Protein AF-A0A813KSL4-F1 (afdb_monomer_lite)

Secondary structure (DSSP, 8-state):
--HHHHHHHSHHHHHHHHHHHHHHHHHHHHHHHHT--TTHIIIIIIHHHHHHHHHHHPPPP-TTSPTTS------SSS-HHHHHHHHHHHHHHHHHHHHHHHHHHHHHH--GGGTTTS---

Foldseek 3Di:
DDPVVCCCPPPLVVQLVVQLVVQLVVLVVVCVVVVDDPVCSVVPRSVVSSVVSCVQSPDDQDPPDDPPDDRDDDRPDDDVVVVVVVVVVVVVVVVVVVVVVVVVVCQVPPDPVCVVVVPDD

Sequence (121 aa):
PGPVESVLTAPGFKRWSAVTSQLSGVGLGLWLLSGYPVASLPGYYFSLSAAVAFKVTRCCHDEKVPAGVAHCYRGVTDEPQIILEKAWESSRQFTTKTLKSWRIMARKNAPASLKGFFGAK

Radius of gyration: 22.18 Å; chains: 1; bounding box: 38×32×68 Å

Structure (mmCIF, N/CA/C/O backbone):
data_AF-A0A813KSL4-F1
#
_entry.id   AF-A0A813KSL4-F1
#
loop_
_atom_site.group_PDB
_atom_site.id
_atom_site.type_symbol
_atom_site.label_atom_id
_atom_site.label_alt_id
_atom_site.label_comp_id
_atom_site.label_asym_id
_atom_site.label_entity_id
_atom_site.label_seq_id
_atom_site.pdbx_PDB_ins_code
_atom_site.Cartn_x
_atom_site.Cartn_y
_atom_site.Cartn_z
_atom_site.occupancy
_atom_site.B_iso_or_equiv
_atom_site.auth_seq_id
_atom_site.auth_comp_id
_atom_site.auth_asym_id
_atom_site.auth_atom_id
_atom_site.pdbx_PDB_model_num
ATOM 1 N N . PRO A 1 1 ? -15.002 -9.705 26.869 1.00 65.12 1 PRO A N 1
ATOM 2 C CA . PRO 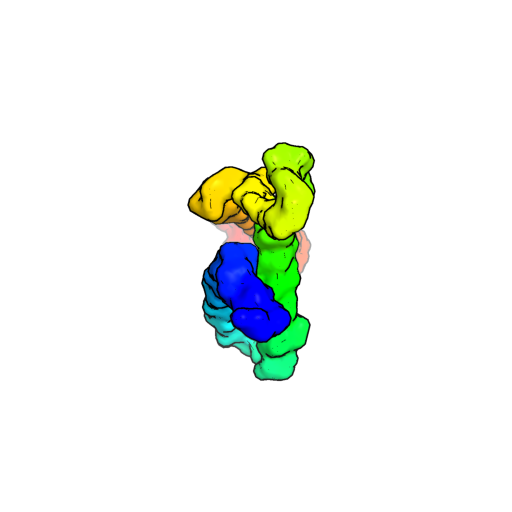A 1 1 ? -14.136 -9.737 25.666 1.00 65.12 1 PRO A CA 1
ATOM 3 C C . PRO A 1 1 ? -12.674 -9.807 26.105 1.00 65.12 1 PRO A C 1
ATOM 5 O O . PRO A 1 1 ? -12.289 -9.093 27.031 1.00 65.12 1 PRO A O 1
ATOM 8 N N . GLY A 1 2 ? -11.885 -10.691 25.497 1.00 88.69 2 GLY A N 1
ATOM 9 C CA . GLY A 1 2 ? -10.447 -10.752 25.766 1.00 88.69 2 GLY A CA 1
ATOM 10 C C . GLY A 1 2 ? -9.700 -9.514 25.236 1.00 88.69 2 GLY A C 1
ATOM 11 O O . GLY A 1 2 ? -10.239 -8.782 24.399 1.00 88.69 2 GLY A O 1
ATOM 12 N N . PRO A 1 3 ? -8.439 -9.281 25.654 1.00 80.56 3 PRO A N 1
ATOM 13 C CA . PRO A 1 3 ? -7.613 -8.189 25.126 1.00 80.56 3 PRO A CA 1
ATOM 14 C C . PRO A 1 3 ? -7.497 -8.216 23.594 1.00 80.56 3 PRO A C 1
ATOM 16 O O . PRO A 1 3 ? -7.550 -7.178 22.942 1.00 80.56 3 PRO A O 1
ATOM 19 N N . VAL A 1 4 ? -7.413 -9.415 23.012 1.00 81.31 4 VAL A N 1
ATOM 20 C CA . VAL A 1 4 ? -7.316 -9.620 21.560 1.00 81.31 4 VAL A CA 1
ATOM 21 C C . VAL A 1 4 ? -8.627 -9.275 20.853 1.00 81.31 4 VAL A C 1
ATOM 23 O O . VAL A 1 4 ? -8.618 -8.559 19.857 1.00 81.31 4 VAL A O 1
ATOM 26 N N . GLU A 1 5 ? -9.768 -9.716 21.383 1.00 81.94 5 GLU A N 1
ATOM 27 C CA . GLU A 1 5 ? -11.084 -9.366 20.833 1.00 81.94 5 GLU A CA 1
ATOM 28 C C . GLU A 1 5 ? -11.332 -7.862 20.853 1.00 81.94 5 GLU A C 1
ATOM 30 O O . GLU A 1 5 ? -11.878 -7.329 19.891 1.00 81.94 5 GLU A O 1
ATOM 35 N N . SER A 1 6 ? -10.904 -7.170 21.912 1.00 76.12 6 SER A N 1
ATOM 36 C CA . SER A 1 6 ? -11.020 -5.711 22.010 1.00 76.12 6 SER A CA 1
ATOM 37 C C . SER A 1 6 ? -10.267 -5.010 20.874 1.00 76.12 6 SER A C 1
ATOM 39 O O . SER A 1 6 ? -10.795 -4.102 20.235 1.00 76.12 6 SER A O 1
ATOM 41 N N . VAL A 1 7 ? -9.062 -5.487 20.546 1.00 76.25 7 VAL A N 1
ATOM 42 C CA . VAL A 1 7 ? -8.277 -4.952 19.425 1.00 76.25 7 VAL A CA 1
ATOM 43 C C . VAL A 1 7 ? -8.928 -5.281 18.080 1.00 76.25 7 VAL A C 1
ATOM 45 O O . VAL A 1 7 ? -9.040 -4.399 17.233 1.00 76.25 7 VAL A O 1
ATOM 48 N N . LEU A 1 8 ? -9.396 -6.517 17.880 1.00 80.62 8 LEU A N 1
ATOM 49 C CA . LEU A 1 8 ? -9.990 -6.960 16.611 1.00 80.62 8 LEU A CA 1
ATOM 50 C C . LEU A 1 8 ? -11.353 -6.315 16.323 1.00 80.62 8 LEU A C 1
ATOM 52 O O . LEU A 1 8 ? -11.702 -6.083 15.166 1.00 80.62 8 LEU A O 1
ATOM 56 N N . THR A 1 9 ? -12.127 -6.016 17.365 1.00 81.62 9 THR A N 1
ATOM 57 C CA . THR A 1 9 ? -13.439 -5.361 17.247 1.00 81.62 9 THR A CA 1
ATOM 58 C C . THR A 1 9 ? -13.349 -3.839 17.265 1.00 81.62 9 THR A C 1
ATOM 60 O O . THR A 1 9 ? -14.338 -3.166 16.961 1.00 81.62 9 THR A O 1
ATOM 63 N N . ALA A 1 10 ? -12.170 -3.274 17.549 1.00 74.88 10 ALA A N 1
ATOM 64 C CA . ALA A 1 10 ? -11.974 -1.837 17.519 1.00 74.88 10 ALA A CA 1
ATOM 65 C C . ALA A 1 10 ? -12.304 -1.277 16.119 1.00 74.88 10 ALA A C 1
ATOM 67 O O . ALA A 1 10 ? -11.861 -1.823 15.099 1.00 74.88 10 ALA A O 1
ATOM 68 N N . PRO A 1 11 ? -13.015 -0.137 16.031 1.00 75.50 11 PRO A N 1
ATOM 69 C CA . PRO A 1 11 ? -13.376 0.476 14.750 1.00 75.50 11 PRO A CA 1
ATOM 70 C C . PRO A 1 11 ? -12.144 0.795 13.893 1.00 75.50 11 PRO A C 1
ATOM 72 O O . PRO A 1 11 ? -12.210 0.779 12.662 1.00 75.50 11 PRO A O 1
ATOM 75 N N . GLY A 1 12 ? -11.002 1.030 14.541 1.00 75.19 12 GLY A N 1
ATOM 76 C CA . GLY A 1 12 ? -9.744 1.250 13.855 1.00 75.19 12 GLY A CA 1
ATOM 77 C C . GLY A 1 12 ? -9.159 0.028 13.178 1.00 75.19 12 GLY A C 1
ATOM 78 O O . GLY A 1 12 ? -8.730 0.117 12.029 1.00 75.19 12 GLY A O 1
ATOM 79 N N . PHE A 1 13 ? -9.219 -1.124 13.841 1.00 81.75 13 PHE A N 1
ATOM 80 C CA . PHE A 1 13 ? -8.795 -2.376 13.234 1.00 81.75 13 PHE A CA 1
ATOM 81 C C . PHE A 1 13 ? -9.675 -2.729 12.034 1.00 81.75 13 PHE A C 1
ATOM 83 O O . PHE A 1 13 ? -9.153 -3.130 10.999 1.00 81.75 13 PHE A O 1
ATOM 90 N N . LYS A 1 14 ? -10.991 -2.479 12.115 1.00 81.81 14 LYS A N 1
ATOM 91 C CA . LYS A 1 14 ? -11.926 -2.684 10.995 1.00 81.81 14 LYS A CA 1
ATOM 92 C C . LYS A 1 14 ? -11.581 -1.838 9.761 1.00 81.81 14 LYS A C 1
ATOM 94 O O . LYS A 1 14 ? -11.677 -2.322 8.637 1.00 81.81 14 LYS A O 1
ATOM 99 N N . ARG A 1 15 ? -11.172 -0.577 9.946 1.00 78.81 15 ARG A N 1
ATOM 100 C CA . ARG A 1 15 ? -10.723 0.285 8.834 1.00 78.81 15 ARG A CA 1
ATOM 101 C C . ARG A 1 15 ? -9.350 -0.121 8.315 1.00 78.81 15 ARG A C 1
ATOM 103 O O . ARG A 1 15 ? -9.163 -0.206 7.105 1.00 78.81 15 ARG A O 1
ATOM 110 N N . TRP A 1 16 ? -8.410 -0.391 9.217 1.00 83.75 16 TRP A N 1
ATOM 111 C CA . TRP A 1 16 ? -7.074 -0.854 8.859 1.00 83.75 16 TRP A CA 1
ATOM 112 C C . TRP A 1 16 ? -7.127 -2.150 8.047 1.00 83.75 16 TRP A C 1
ATOM 114 O O . TRP A 1 16 ? -6.477 -2.233 7.009 1.00 83.75 16 TRP A O 1
ATOM 124 N N . SER A 1 17 ? -7.932 -3.133 8.455 1.00 84.69 17 SER A N 1
ATOM 125 C CA . SER A 1 17 ? -8.053 -4.411 7.748 1.00 84.69 17 SER A CA 1
ATOM 126 C C . SER A 1 17 ? -8.711 -4.254 6.374 1.00 84.69 17 SER A C 1
ATOM 128 O O . SER A 1 17 ? -8.253 -4.859 5.403 1.00 84.69 17 SER A O 1
ATOM 130 N N . ALA A 1 18 ? -9.718 -3.383 6.247 1.00 85.00 18 ALA A N 1
ATOM 131 C CA . ALA A 1 18 ? -10.324 -3.044 4.960 1.00 85.00 18 ALA A CA 1
ATOM 132 C C . ALA A 1 18 ? -9.310 -2.412 3.986 1.00 85.00 18 ALA A C 1
ATOM 134 O O . ALA A 1 18 ? -9.175 -2.872 2.856 1.00 85.00 18 ALA A O 1
ATOM 135 N N . VAL A 1 19 ? -8.535 -1.413 4.423 1.00 81.44 19 VAL A N 1
ATOM 136 C CA . VAL A 1 19 ? -7.507 -0.788 3.569 1.00 81.44 19 VAL A CA 1
ATOM 137 C C . VAL A 1 19 ? -6.363 -1.762 3.271 1.00 81.44 19 VAL A C 1
ATOM 139 O O . VAL A 1 19 ? -5.912 -1.860 2.132 1.00 81.44 19 VAL A O 1
ATOM 142 N N . THR A 1 20 ? -5.912 -2.525 4.269 1.00 86.12 20 THR A N 1
ATOM 143 C CA . THR A 1 20 ? -4.823 -3.500 4.110 1.00 86.12 20 THR A CA 1
ATOM 144 C C . THR A 1 20 ? -5.198 -4.583 3.107 1.00 86.12 20 THR A C 1
ATOM 146 O O . THR A 1 20 ? -4.377 -4.917 2.259 1.00 86.12 20 THR A O 1
ATOM 149 N N . SER A 1 21 ? -6.424 -5.115 3.159 1.00 86.44 21 SER A N 1
ATOM 150 C CA . SER A 1 21 ? -6.893 -6.132 2.207 1.00 86.44 21 SER A CA 1
ATOM 151 C C . SER A 1 21 ? -6.978 -5.595 0.777 1.00 86.44 21 SER A C 1
ATOM 153 O O . SER A 1 21 ? -6.516 -6.265 -0.145 1.00 86.44 21 SER A O 1
ATOM 155 N N . GLN A 1 22 ? -7.465 -4.364 0.586 1.00 86.12 22 GLN A N 1
ATOM 156 C CA . GLN A 1 22 ? -7.494 -3.713 -0.728 1.00 86.12 22 GLN A CA 1
ATOM 157 C C . GLN A 1 22 ? -6.084 -3.488 -1.292 1.00 86.12 22 GLN A C 1
ATOM 159 O O . GLN A 1 22 ? -5.801 -3.881 -2.425 1.00 86.12 22 GLN A O 1
ATOM 164 N N . LEU A 1 23 ? -5.177 -2.914 -0.492 1.00 84.56 23 LEU A N 1
ATOM 165 C CA . LEU A 1 23 ? -3.787 -2.680 -0.900 1.00 84.56 23 LEU A CA 1
ATOM 166 C C . LEU A 1 23 ? -3.049 -3.988 -1.178 1.00 84.56 23 LEU A C 1
ATOM 168 O O . 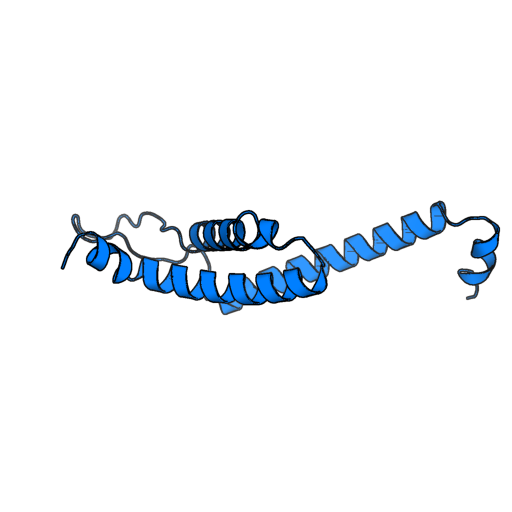LEU A 1 23 ? -2.333 -4.088 -2.170 1.00 84.56 23 LEU A O 1
ATOM 172 N N . SER A 1 24 ? -3.266 -5.003 -0.344 1.00 85.50 24 SER A N 1
ATOM 173 C CA . SER A 1 24 ? -2.648 -6.315 -0.519 1.00 85.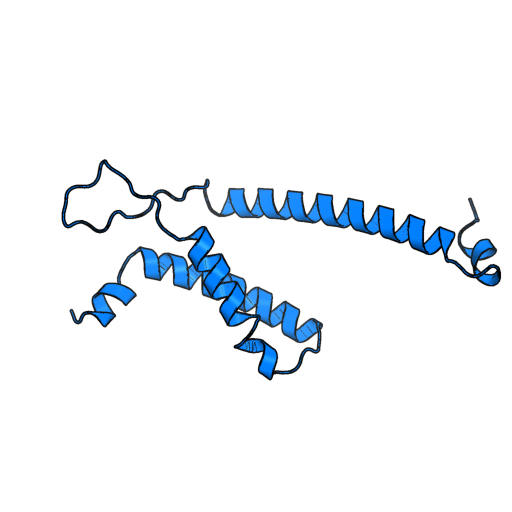50 24 SER A CA 1
ATOM 174 C C . SER A 1 24 ? -3.159 -7.016 -1.776 1.00 85.50 24 SER A C 1
ATOM 176 O O . SER A 1 24 ? -2.366 -7.648 -2.463 1.00 85.50 24 SER A O 1
ATOM 178 N N . GLY A 1 25 ? -4.444 -6.880 -2.123 1.00 88.31 25 GLY A N 1
ATOM 179 C CA . GLY A 1 25 ? -4.998 -7.433 -3.363 1.00 88.31 25 GLY A CA 1
ATOM 180 C C . GLY A 1 25 ? -4.364 -6.816 -4.612 1.00 88.31 25 GLY A C 1
ATOM 181 O O . GLY A 1 25 ? -3.913 -7.537 -5.502 1.00 88.31 25 GLY A O 1
ATOM 182 N N . VAL A 1 26 ? -4.246 -5.484 -4.649 1.00 87.75 26 VAL A N 1
ATOM 183 C CA . VAL A 1 26 ? -3.552 -4.777 -5.742 1.00 87.75 26 VAL A CA 1
ATOM 184 C C . VAL A 1 26 ? -2.063 -5.131 -5.763 1.00 87.75 26 VAL A C 1
ATOM 186 O O . VAL A 1 26 ? -1.506 -5.419 -6.822 1.00 87.75 26 VAL A O 1
ATOM 189 N N . GLY A 1 27 ? -1.424 -5.158 -4.593 1.00 83.81 27 GLY A N 1
ATOM 190 C CA . GLY A 1 27 ? -0.023 -5.533 -4.431 1.00 83.81 27 GLY A CA 1
ATOM 191 C C . GLY A 1 27 ? 0.265 -6.948 -4.928 1.00 83.81 27 GLY A C 1
ATOM 192 O O . GLY A 1 27 ? 1.251 -7.146 -5.629 1.00 83.81 27 GLY A O 1
ATOM 193 N N . LEU A 1 28 ? -0.617 -7.909 -4.645 1.00 88.38 28 LEU A N 1
ATOM 194 C CA . LEU A 1 28 ? -0.516 -9.286 -5.129 1.00 88.38 28 LEU A CA 1
ATOM 195 C C . LEU A 1 28 ? -0.626 -9.354 -6.659 1.00 88.38 28 LEU A C 1
ATOM 197 O O . LEU A 1 28 ? 0.158 -10.052 -7.298 1.00 88.38 28 LEU A O 1
ATOM 201 N N . GLY A 1 29 ? -1.547 -8.591 -7.255 1.00 88.94 29 GLY A N 1
ATOM 202 C CA . GLY A 1 29 ? -1.663 -8.483 -8.711 1.00 88.94 29 GLY A CA 1
ATOM 203 C C . GLY A 1 29 ? -0.394 -7.920 -9.359 1.00 88.94 29 GLY A C 1
ATOM 204 O O . GLY A 1 29 ? 0.110 -8.477 -10.332 1.00 88.94 29 GLY A O 1
ATOM 205 N N . LEU A 1 30 ? 0.175 -6.857 -8.785 1.00 86.31 30 LEU A N 1
ATOM 206 C CA . LEU A 1 30 ? 1.441 -6.288 -9.255 1.00 86.31 30 LEU A CA 1
ATOM 207 C C . LEU A 1 30 ? 2.613 -7.253 -9.056 1.00 86.31 30 LEU A C 1
ATOM 209 O O . LEU A 1 30 ? 3.458 -7.373 -9.940 1.00 86.31 30 LEU A O 1
ATOM 213 N N . TRP A 1 31 ? 2.664 -7.959 -7.928 1.00 88.50 31 TRP A N 1
ATOM 214 C CA . TRP A 1 31 ? 3.682 -8.970 -7.653 1.00 88.50 31 TRP A CA 1
ATOM 215 C C . TRP A 1 31 ? 3.659 -10.091 -8.702 1.00 88.50 31 TRP A C 1
ATOM 217 O O . TRP A 1 31 ? 4.708 -10.401 -9.269 1.00 88.50 31 TRP A O 1
ATOM 227 N N . LEU A 1 32 ? 2.469 -10.616 -9.033 1.00 89.19 32 LEU A N 1
ATOM 228 C CA . LEU A 1 32 ? 2.287 -11.638 -10.073 1.00 89.19 32 LEU A CA 1
ATOM 229 C C . LEU A 1 32 ? 2.823 -11.179 -11.436 1.00 89.19 32 LEU A C 1
ATOM 231 O O . LEU A 1 32 ? 3.457 -11.960 -12.139 1.00 89.19 32 LEU A O 1
ATOM 235 N N . LEU A 1 33 ? 2.615 -9.909 -11.792 1.00 90.94 33 LEU A N 1
ATOM 236 C CA . LEU A 1 33 ? 3.119 -9.334 -13.044 1.00 90.94 33 LEU A CA 1
ATOM 237 C C . LEU A 1 33 ? 4.634 -9.081 -13.034 1.00 90.94 33 LEU A C 1
ATOM 239 O O . LEU A 1 33 ? 5.253 -9.024 -14.093 1.00 90.94 33 LEU A O 1
ATOM 243 N N . SER A 1 34 ? 5.232 -8.907 -11.856 1.00 88.81 34 SER A N 1
ATOM 244 C CA . SER A 1 34 ? 6.640 -8.521 -11.710 1.00 88.81 34 SER A CA 1
ATOM 245 C C . SER A 1 34 ? 7.607 -9.708 -11.771 1.00 88.81 34 SER A C 1
ATOM 247 O O . SER A 1 34 ? 8.795 -9.509 -12.009 1.00 88.81 34 SER A O 1
ATOM 249 N N . GLY A 1 35 ? 7.129 -10.933 -11.519 1.00 89.19 35 GLY A N 1
ATOM 250 C CA . GLY A 1 35 ? 7.972 -12.136 -11.492 1.00 89.19 35 GLY A CA 1
ATOM 251 C C . GLY A 1 35 ? 8.936 -12.211 -10.298 1.00 89.19 35 GLY A C 1
ATOM 252 O O . GLY A 1 35 ? 9.951 -12.904 -10.366 1.00 89.19 35 GLY A O 1
ATOM 253 N N . TYR A 1 36 ? 8.656 -11.495 -9.204 1.00 87.81 36 TYR A N 1
ATOM 254 C CA . TYR A 1 36 ? 9.477 -11.545 -7.991 1.00 87.81 36 TYR A CA 1
ATOM 255 C C . TYR A 1 36 ? 9.354 -12.900 -7.265 1.00 87.81 36 TYR A C 1
ATOM 257 O O . TYR A 1 36 ? 8.312 -13.552 -7.335 1.00 87.81 36 TYR A O 1
ATOM 265 N N . PRO A 1 37 ? 10.381 -13.331 -6.506 1.00 90.00 37 PRO A N 1
ATOM 266 C CA . PRO A 1 37 ? 10.330 -14.590 -5.768 1.00 90.00 37 PRO A CA 1
ATOM 267 C C . PRO A 1 37 ? 9.257 -14.555 -4.674 1.00 90.00 37 PRO A C 1
ATOM 269 O O . PRO A 1 37 ? 9.028 -13.518 -4.047 1.00 90.00 37 PRO A O 1
ATOM 272 N N . VAL A 1 38 ? 8.649 -15.708 -4.376 1.00 90.69 38 VAL A N 1
ATOM 273 C CA . VAL A 1 38 ? 7.572 -15.856 -3.371 1.00 90.69 38 VAL A CA 1
ATOM 274 C C . VAL A 1 38 ? 7.996 -15.364 -1.983 1.00 90.69 38 VAL A C 1
ATOM 276 O O . VAL A 1 38 ? 7.184 -14.817 -1.247 1.00 90.69 38 VAL A O 1
ATOM 279 N N . ALA A 1 39 ? 9.285 -15.446 -1.643 1.00 88.81 39 ALA A N 1
ATOM 280 C CA . ALA A 1 39 ? 9.817 -14.921 -0.383 1.00 88.81 39 ALA A CA 1
ATOM 281 C C . ALA A 1 39 ? 9.609 -13.399 -0.200 1.00 88.81 39 ALA A C 1
ATOM 283 O O . ALA A 1 39 ? 9.586 -12.910 0.927 1.00 88.81 39 ALA 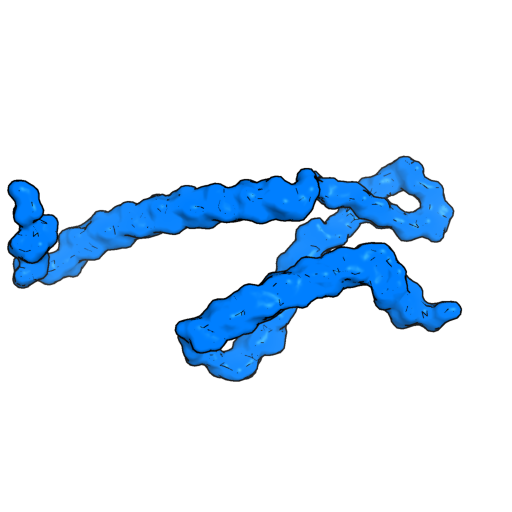A O 1
ATOM 284 N N . SER A 1 40 ? 9.421 -12.640 -1.287 1.00 85.19 40 SER A N 1
ATOM 285 C CA . SER A 1 40 ? 9.157 -11.194 -1.225 1.00 85.19 40 SER A CA 1
ATOM 286 C C . SER A 1 40 ? 7.718 -10.843 -0.817 1.00 85.19 40 SER A C 1
ATOM 288 O O . SER A 1 40 ? 7.472 -9.711 -0.394 1.00 85.19 40 SER A O 1
ATOM 290 N N . LEU A 1 41 ? 6.776 -11.796 -0.884 1.00 82.44 41 LEU A N 1
ATOM 291 C CA . LEU A 1 41 ? 5.364 -11.562 -0.562 1.00 82.44 41 LEU A CA 1
ATOM 292 C C . LEU A 1 41 ? 5.161 -11.127 0.901 1.00 82.44 41 LEU A C 1
ATOM 294 O O . LEU A 1 41 ? 4.643 -10.028 1.113 1.00 82.44 41 LEU A O 1
ATOM 298 N N . PRO A 1 42 ? 5.590 -11.904 1.919 1.00 85.88 42 PRO A N 1
ATOM 299 C CA . PRO A 1 42 ? 5.437 -11.502 3.320 1.00 85.88 42 PRO A CA 1
ATOM 300 C C . PRO A 1 42 ? 6.301 -10.291 3.660 1.00 85.88 42 PRO A C 1
ATOM 302 O O . PRO A 1 42 ? 5.851 -9.368 4.338 1.00 85.88 42 PRO A O 1
ATOM 305 N N . GLY A 1 43 ? 7.542 -10.303 3.167 1.00 83.38 43 GLY A N 1
ATOM 306 C CA . GLY A 1 43 ? 8.581 -9.372 3.585 1.00 83.38 43 GLY A CA 1
ATOM 307 C C . GLY A 1 43 ? 8.414 -7.961 3.039 1.00 83.38 43 GLY A C 1
ATOM 308 O O . GLY A 1 43 ? 8.690 -7.020 3.774 1.00 83.38 43 GLY A O 1
ATOM 309 N N . TYR A 1 44 ? 7.952 -7.802 1.796 1.00 80.31 44 TYR A N 1
ATOM 310 C CA . TYR A 1 44 ? 7.816 -6.491 1.154 1.00 80.31 44 TYR A CA 1
ATOM 311 C C . TYR A 1 44 ? 6.368 -6.127 0.866 1.00 80.31 44 TYR A C 1
ATOM 313 O O . TYR A 1 44 ? 5.943 -5.034 1.213 1.00 80.31 44 TYR A O 1
ATOM 321 N N . TYR A 1 45 ? 5.589 -7.009 0.245 1.00 78.81 45 TYR A N 1
ATOM 322 C CA . TYR A 1 45 ? 4.259 -6.623 -0.232 1.00 78.81 45 TYR A CA 1
ATOM 323 C C . TYR A 1 45 ? 3.246 -6.512 0.906 1.00 78.81 45 TYR A C 1
ATOM 325 O O . TYR A 1 45 ? 2.588 -5.479 1.042 1.00 78.81 45 TYR A O 1
ATOM 333 N N . PHE A 1 46 ? 3.148 -7.533 1.760 1.00 82.81 46 PHE A N 1
ATOM 334 C CA . PHE A 1 46 ? 2.219 -7.505 2.890 1.00 82.81 46 PHE A CA 1
ATOM 335 C C . PHE A 1 46 ? 2.669 -6.538 3.987 1.00 82.81 46 PHE A C 1
ATOM 337 O O . PHE A 1 46 ? 1.849 -5.777 4.495 1.00 82.81 46 PHE A O 1
ATOM 344 N N . SER A 1 47 ? 3.963 -6.509 4.318 1.00 84.69 47 SER A N 1
ATOM 345 C CA . SER A 1 47 ? 4.504 -5.601 5.337 1.00 84.69 47 SER A CA 1
ATOM 346 C C . SER A 1 47 ? 4.357 -4.128 4.937 1.00 84.69 47 SER A C 1
ATOM 348 O O . SER A 1 47 ? 3.893 -3.321 5.743 1.00 84.69 47 SER A O 1
ATOM 350 N N . LEU A 1 48 ? 4.676 -3.770 3.687 1.00 84.25 48 LEU A N 1
ATOM 351 C CA . LEU A 1 48 ? 4.548 -2.402 3.195 1.00 84.25 48 LEU A CA 1
ATOM 352 C C . LEU A 1 48 ? 3.077 -2.007 3.099 1.00 84.25 48 LEU A C 1
ATOM 354 O O . LEU A 1 48 ? 2.724 -0.911 3.520 1.00 84.25 48 LEU A O 1
ATOM 358 N N . SER A 1 49 ? 2.206 -2.903 2.628 1.00 80.50 49 SER A N 1
ATOM 359 C CA . SER A 1 49 ? 0.758 -2.657 2.603 1.00 80.50 49 SER A CA 1
ATOM 360 C C . SER A 1 49 ? 0.208 -2.427 4.010 1.00 80.50 49 SER A C 1
ATOM 362 O O . SER A 1 49 ? -0.532 -1.471 4.222 1.00 80.50 49 SER A O 1
ATOM 364 N N . ALA A 1 50 ? 0.619 -3.238 4.990 1.00 80.19 50 ALA A N 1
ATOM 365 C CA . ALA A 1 50 ? 0.234 -3.077 6.389 1.00 80.19 50 ALA A CA 1
ATOM 366 C C . ALA A 1 50 ? 0.769 -1.769 6.993 1.00 80.19 50 ALA A C 1
ATOM 368 O O . ALA A 1 50 ? 0.035 -1.089 7.710 1.00 80.19 50 ALA A O 1
ATOM 369 N N . ALA A 1 51 ? 2.014 -1.392 6.685 1.00 84.12 51 ALA A N 1
ATOM 370 C CA . ALA A 1 51 ? 2.637 -0.157 7.156 1.00 84.12 51 ALA A CA 1
ATOM 371 C C . ALA A 1 51 ? 1.994 1.089 6.534 1.00 84.12 51 ALA A C 1
ATOM 373 O O . ALA A 1 51 ? 1.741 2.067 7.237 1.00 8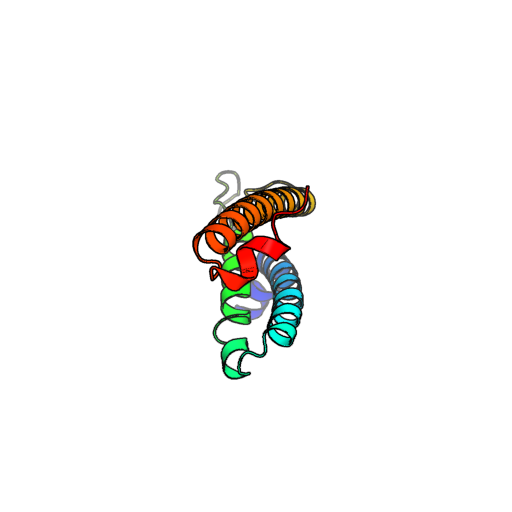4.12 51 ALA A O 1
ATOM 374 N N . VAL A 1 52 ? 1.688 1.056 5.235 1.00 83.56 52 VAL A N 1
ATOM 375 C CA . VAL A 1 52 ? 0.971 2.127 4.532 1.00 83.56 52 VAL A CA 1
ATOM 376 C C . VAL A 1 52 ? -0.447 2.240 5.071 1.00 83.56 52 VAL A C 1
ATOM 378 O O . VAL A 1 52 ? -0.854 3.335 5.453 1.00 83.56 52 VAL A O 1
ATOM 381 N N . ALA A 1 53 ? -1.169 1.123 5.190 1.00 79.50 53 ALA A N 1
ATOM 382 C CA . ALA A 1 53 ? -2.491 1.105 5.798 1.00 79.50 53 ALA A CA 1
ATOM 383 C C . ALA A 1 53 ? -2.431 1.689 7.210 1.00 79.50 53 ALA A C 1
ATOM 385 O O . ALA A 1 53 ? -3.155 2.631 7.493 1.00 79.50 53 ALA A O 1
ATOM 386 N N . PHE A 1 54 ? -1.491 1.249 8.051 1.00 80.19 54 PHE A N 1
ATOM 387 C CA . PHE A 1 54 ? -1.287 1.816 9.382 1.00 80.19 54 PHE A CA 1
ATOM 388 C C . PHE A 1 54 ? -0.979 3.315 9.326 1.00 80.19 54 PHE A C 1
ATOM 390 O O . PHE A 1 54 ? -1.524 4.082 10.106 1.00 80.19 54 PHE A O 1
ATOM 397 N N . LYS A 1 55 ? -0.150 3.790 8.393 1.00 80.00 55 LYS A N 1
ATOM 398 C CA . LYS A 1 55 ? 0.189 5.216 8.274 1.00 80.00 55 LYS A CA 1
ATOM 399 C C . LYS A 1 55 ? -1.000 6.081 7.850 1.00 80.00 55 LYS A C 1
ATOM 401 O O . LYS A 1 55 ? -1.051 7.243 8.259 1.00 80.00 55 LYS A O 1
ATOM 406 N N . VAL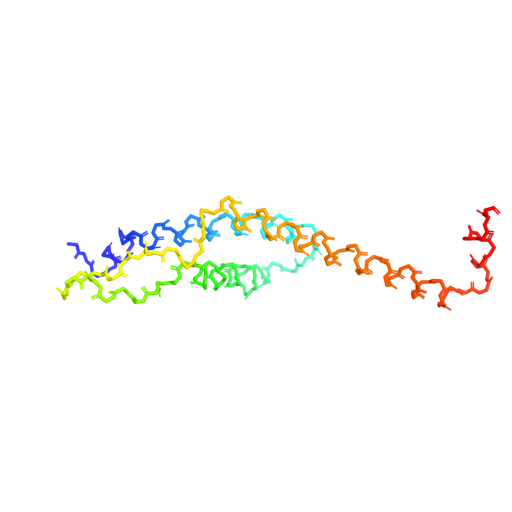 A 1 56 ? -1.907 5.534 7.045 1.00 73.00 56 VAL A N 1
ATOM 407 C CA . VAL A 1 56 ? -3.113 6.211 6.542 1.00 73.00 56 VAL A CA 1
ATOM 408 C C . VAL A 1 56 ? -4.264 6.109 7.545 1.00 73.00 56 VAL A C 1
ATOM 410 O O . VAL A 1 56 ? -5.059 7.036 7.661 1.00 73.00 56 VAL A O 1
ATOM 413 N N . THR A 1 57 ? -4.334 5.019 8.312 1.00 71.38 57 THR A N 1
ATOM 414 C CA . THR A 1 57 ? -5.392 4.783 9.302 1.00 71.38 57 THR A CA 1
ATOM 415 C C . THR A 1 57 ? -4.987 5.112 10.737 1.00 71.38 57 THR A C 1
ATOM 417 O O . THR A 1 57 ? -5.853 5.091 11.606 1.00 71.38 57 THR A O 1
ATOM 420 N N . ARG A 1 58 ? -3.713 5.409 11.033 1.00 66.75 58 ARG A N 1
ATOM 421 C CA . ARG A 1 58 ? -3.268 5.815 12.381 1.00 66.75 58 ARG A CA 1
ATOM 422 C C . ARG A 1 58 ? -4.031 7.059 12.829 1.00 66.75 58 ARG A C 1
ATOM 424 O O . ARG A 1 58 ? -4.183 8.018 12.073 1.00 66.75 58 ARG A O 1
ATOM 431 N N . CYS A 1 59 ? -4.485 7.037 14.075 1.00 68.81 59 CYS A N 1
ATOM 432 C CA . CYS A 1 59 ? -5.295 8.099 14.651 1.00 68.81 59 CYS A CA 1
ATOM 433 C C . CYS A 1 59 ? -4.483 9.389 14.849 1.00 68.81 59 CYS A C 1
ATOM 435 O O . CYS A 1 59 ? -3.331 9.347 15.284 1.00 68.81 59 CYS A O 1
ATOM 437 N N . CYS A 1 60 ? -5.119 10.537 14.610 1.00 58.38 60 CYS A N 1
ATOM 438 C CA . CYS A 1 60 ? -4.742 11.778 15.279 1.00 58.38 60 CYS A CA 1
ATOM 439 C C . CYS A 1 60 ? -5.432 11.831 16.643 1.00 58.38 60 CYS A C 1
ATOM 441 O O . CYS A 1 60 ? -6.593 11.437 16.765 1.00 58.38 60 CYS A O 1
ATOM 443 N N . HIS A 1 61 ? -4.709 12.300 17.658 1.00 56.19 61 HIS A N 1
ATOM 444 C CA . HIS A 1 61 ? -5.283 12.581 18.967 1.00 56.19 61 HIS A CA 1
ATOM 445 C C . HIS A 1 61 ? -6.358 13.663 18.803 1.00 56.19 61 HIS A C 1
ATOM 447 O O . HIS A 1 61 ? -6.077 14.736 18.275 1.00 56.19 61 HIS A O 1
ATOM 453 N N . ASP A 1 62 ? -7.587 13.367 19.223 1.00 61.31 62 ASP A N 1
ATOM 454 C CA . ASP A 1 62 ? -8.664 14.354 19.309 1.00 61.31 62 ASP A CA 1
ATOM 455 C C . ASP A 1 62 ? -8.829 14.745 20.778 1.00 61.31 62 ASP A C 1
ATOM 457 O O . ASP A 1 62 ? -9.141 13.892 21.609 1.00 61.31 62 ASP A O 1
ATOM 461 N N . GLU A 1 63 ? -8.552 16.003 21.115 1.00 66.62 63 GLU A N 1
ATOM 462 C CA . GLU A 1 63 ? -8.648 16.505 22.493 1.00 66.62 63 GLU A CA 1
ATOM 463 C C . GLU A 1 63 ? -10.097 16.639 22.985 1.00 66.62 63 GLU A C 1
ATOM 465 O O . GLU A 1 63 ? -10.330 16.817 24.176 1.00 66.62 63 GLU A O 1
ATOM 470 N N . LYS A 1 64 ? -11.093 16.518 22.097 1.00 66.06 64 LYS A N 1
ATOM 471 C CA . LYS A 1 64 ? -12.516 16.654 22.448 1.00 66.06 64 LYS A CA 1
ATOM 472 C C . LYS A 1 64 ? -13.171 15.358 22.932 1.00 66.06 64 LYS A C 1
ATOM 474 O O . LYS A 1 64 ? -14.383 15.341 23.140 1.00 66.06 64 LYS A O 1
ATOM 479 N N . VAL A 1 65 ? -12.415 14.271 23.092 1.00 62.34 65 VAL A N 1
ATOM 480 C CA . VAL A 1 65 ? -12.962 12.962 23.486 1.00 62.34 65 VAL A CA 1
ATOM 481 C C . VAL A 1 65 ? -12.700 12.717 24.979 1.00 62.34 65 VAL A C 1
ATOM 483 O O . VAL A 1 65 ? -11.564 12.904 25.419 1.00 62.34 65 VAL A O 1
ATOM 486 N N . PRO A 1 66 ? -13.713 12.313 25.772 1.00 71.50 66 PRO A N 1
ATOM 487 C CA . PRO A 1 66 ? -13.551 12.079 27.205 1.00 71.50 66 PRO A CA 1
ATOM 488 C C . PRO A 1 66 ? -12.556 10.951 27.510 1.00 71.50 66 PRO A C 1
ATOM 490 O O . PRO A 1 66 ? -12.415 9.990 26.748 1.00 71.50 66 PRO A O 1
ATOM 493 N N . ALA A 1 67 ? -11.895 11.061 28.665 1.00 66.25 67 ALA A N 1
ATOM 494 C CA . ALA A 1 67 ? -10.938 10.071 29.147 1.00 66.25 67 ALA A CA 1
ATOM 495 C C . ALA A 1 67 ? -11.571 8.669 29.235 1.00 66.25 67 ALA A C 1
ATOM 497 O O . ALA A 1 67 ? -12.711 8.510 29.669 1.00 66.25 67 ALA A O 1
ATOM 498 N N . GLY A 1 68 ? -10.819 7.645 28.825 1.00 63.31 68 GLY A N 1
ATOM 499 C CA . GLY A 1 68 ? -11.275 6.250 28.827 1.00 63.31 68 GLY A CA 1
ATOM 500 C C . GLY A 1 68 ? -11.994 5.805 27.549 1.00 63.31 68 GLY A C 1
ATOM 501 O O . GLY A 1 68 ? -12.237 4.612 27.380 1.00 63.31 68 GLY A O 1
ATOM 502 N N . VAL A 1 69 ? -12.272 6.718 26.614 1.00 60.28 69 VAL A N 1
ATOM 503 C CA . VAL A 1 69 ? -12.739 6.373 25.266 1.00 60.28 69 VAL A CA 1
ATOM 504 C C . VAL A 1 69 ? -11.542 6.374 24.321 1.00 60.28 69 VAL A C 1
ATOM 506 O O . VAL A 1 69 ? -10.755 7.317 24.301 1.00 60.28 69 VAL A O 1
ATOM 509 N N . ALA A 1 70 ? -11.386 5.316 23.522 1.00 58.91 70 ALA A N 1
ATOM 510 C CA . ALA A 1 70 ? -10.353 5.283 22.494 1.00 58.91 70 ALA A CA 1
ATOM 511 C C . ALA A 1 70 ? -10.565 6.469 21.541 1.00 58.91 70 ALA A C 1
ATOM 513 O O . ALA A 1 70 ? -11.552 6.481 20.805 1.00 58.91 70 ALA A O 1
ATOM 514 N N . HIS A 1 71 ? -9.657 7.453 21.565 1.00 59.12 71 HIS A N 1
ATOM 515 C CA . HIS A 1 71 ? -9.667 8.613 20.670 1.00 59.12 71 HIS A CA 1
ATOM 516 C C . HIS A 1 71 ? -9.708 8.108 19.216 1.00 59.12 71 HIS A C 1
ATOM 518 O O . HIS A 1 71 ? -8.698 7.677 18.656 1.00 59.12 71 HIS A O 1
ATOM 524 N N . CYS A 1 72 ? -10.903 8.062 18.627 1.00 60.88 72 CYS A N 1
ATOM 525 C CA . CYS A 1 72 ? -11.146 7.417 17.346 1.00 60.88 72 CYS A CA 1
ATOM 526 C C . CYS A 1 72 ? -11.579 8.429 16.282 1.00 60.88 72 CYS A C 1
ATOM 528 O O . CYS A 1 72 ? -12.682 8.959 16.313 1.00 60.88 72 CYS A O 1
ATOM 530 N N . TYR A 1 73 ? -10.714 8.543 15.270 1.00 51.91 73 TYR A N 1
ATOM 531 C CA . TYR A 1 73 ? -11.032 8.682 13.848 1.00 51.91 73 TYR A CA 1
ATOM 532 C C . TYR A 1 73 ? -11.759 9.940 13.352 1.00 51.91 73 TYR A C 1
ATOM 534 O O . TYR A 1 73 ? -12.791 9.852 12.681 1.00 51.91 73 TYR A O 1
ATOM 542 N N . ARG A 1 74 ? -11.077 11.084 13.422 1.00 49.66 74 ARG A N 1
ATOM 543 C CA . ARG A 1 74 ? -10.989 11.895 12.200 1.00 49.66 74 ARG A CA 1
ATOM 544 C C . ARG A 1 74 ? -9.917 11.289 11.306 1.00 49.66 74 ARG A C 1
ATOM 546 O O . ARG A 1 74 ? -8.760 11.190 11.711 1.00 49.66 74 ARG A O 1
ATOM 553 N N . GLY A 1 75 ? -10.300 10.858 10.103 1.00 52.31 75 GLY A N 1
ATOM 554 C CA . GLY A 1 75 ? -9.310 10.731 9.041 1.00 52.31 75 GLY A CA 1
ATOM 555 C C . GLY A 1 75 ? -8.634 12.092 8.912 1.00 52.31 75 GLY A C 1
ATOM 556 O O . GLY A 1 75 ? -9.321 13.106 8.833 1.00 52.31 75 GLY A O 1
ATOM 557 N N . VAL A 1 76 ? -7.302 12.132 8.949 1.00 51.66 76 VAL A N 1
ATOM 558 C CA . VAL A 1 76 ? -6.530 13.365 8.685 1.00 51.66 76 VAL A CA 1
ATOM 559 C C . VAL A 1 76 ? -6.847 13.921 7.289 1.00 51.66 76 VAL A C 1
ATOM 561 O O . VAL A 1 76 ? -6.561 15.071 6.975 1.00 51.66 76 VAL A O 1
ATOM 564 N N . THR A 1 77 ? -7.453 13.089 6.455 1.00 55.91 77 THR A N 1
ATOM 565 C CA . THR A 1 77 ? -7.741 13.304 5.053 1.00 55.91 77 THR A CA 1
ATOM 566 C C . THR A 1 77 ? -9.217 13.063 4.766 1.00 55.91 77 THR A C 1
ATOM 568 O O . THR A 1 77 ? -9.856 12.239 5.428 1.00 55.91 77 THR A O 1
ATOM 571 N N . ASP A 1 78 ? -9.703 13.791 3.759 1.00 60.00 78 ASP A N 1
ATOM 572 C CA . ASP A 1 78 ? -11.030 13.696 3.149 1.00 60.00 78 ASP A CA 1
ATOM 573 C C . ASP A 1 78 ? -11.440 12.239 2.841 1.00 60.00 78 ASP A C 1
ATOM 575 O O . ASP A 1 78 ? -10.613 11.325 2.887 1.00 60.00 78 ASP A O 1
ATOM 579 N N . GLU A 1 79 ? -12.718 12.016 2.518 1.00 69.12 79 GLU A N 1
ATOM 580 C CA . GLU A 1 79 ? -13.264 10.710 2.115 1.00 69.12 79 GLU A CA 1
ATOM 581 C C . GLU A 1 79 ? -12.280 9.897 1.245 1.00 69.12 79 GLU A C 1
ATOM 583 O O . GLU A 1 79 ? -11.635 10.462 0.359 1.00 69.12 79 GLU A O 1
ATOM 588 N N . PRO A 1 80 ? -12.155 8.569 1.441 1.00 64.25 80 PRO A N 1
ATOM 589 C CA . PRO A 1 80 ? -11.156 7.741 0.753 1.00 64.25 80 PRO A CA 1
ATOM 590 C C . PRO A 1 80 ? -11.180 7.878 -0.778 1.00 64.25 80 PRO A C 1
ATOM 592 O O . PRO A 1 80 ? -10.139 7.744 -1.417 1.00 64.25 80 PRO A O 1
ATOM 595 N N . GLN A 1 81 ? -12.343 8.209 -1.346 1.00 68.75 81 GLN A N 1
ATOM 596 C CA . GLN A 1 81 ? -12.547 8.547 -2.757 1.00 68.75 81 GLN A CA 1
ATOM 597 C C . GLN A 1 81 ? -11.639 9.714 -3.204 1.00 68.75 81 GLN A C 1
ATOM 599 O O . GLN A 1 81 ? -10.910 9.606 -4.186 1.00 68.75 81 GLN A O 1
ATOM 604 N N . ILE A 1 82 ? -11.604 10.801 -2.426 1.00 75.62 82 ILE A N 1
ATOM 605 C CA . ILE A 1 82 ? -10.847 12.030 -2.720 1.00 75.62 82 ILE A CA 1
ATOM 606 C C . ILE A 1 82 ? -9.337 11.779 -2.618 1.00 75.62 82 ILE A C 1
ATOM 608 O O . ILE A 1 82 ? -8.545 12.331 -3.384 1.00 75.62 82 ILE A O 1
ATOM 612 N N . ILE A 1 83 ? -8.914 10.925 -1.682 1.00 71.75 83 ILE A N 1
ATOM 613 C CA . ILE A 1 83 ? -7.506 10.526 -1.550 1.00 71.75 83 ILE A CA 1
ATOM 614 C C . ILE A 1 83 ? -7.069 9.726 -2.776 1.00 71.75 83 ILE A C 1
ATOM 616 O O . ILE A 1 83 ? -5.977 9.954 -3.294 1.00 71.75 83 ILE A O 1
ATOM 620 N N . LEU A 1 84 ? -7.916 8.805 -3.240 1.00 69.81 84 LEU A N 1
ATOM 621 C CA . LEU A 1 84 ? -7.662 7.994 -4.426 1.00 69.81 84 LEU A CA 1
ATOM 622 C C . LEU A 1 84 ? -7.536 8.854 -5.683 1.00 69.81 84 LEU A C 1
ATOM 624 O O . LEU A 1 84 ? -6.590 8.658 -6.444 1.00 69.81 84 LEU A O 1
ATOM 628 N N . GLU A 1 85 ? -8.411 9.845 -5.867 1.00 77.88 85 GLU A N 1
ATOM 629 C CA . GLU A 1 85 ? -8.300 10.786 -6.986 1.00 77.88 85 GLU A CA 1
ATOM 630 C C . GLU A 1 85 ? -7.010 11.613 -6.919 1.00 77.88 85 GLU A C 1
ATOM 632 O O . GLU A 1 85 ? -6.244 11.634 -7.884 1.00 77.88 85 GLU A O 1
ATOM 637 N N . LYS A 1 86 ? -6.688 12.209 -5.761 1.00 79.25 86 LYS A N 1
ATOM 638 C CA . LYS A 1 86 ? -5.433 12.967 -5.574 1.00 79.25 86 LYS A CA 1
ATOM 639 C C . LYS A 1 86 ? -4.193 12.099 -5.806 1.00 79.25 86 LYS A C 1
ATOM 641 O O . LYS A 1 86 ? -3.207 12.553 -6.399 1.00 79.25 86 LYS A O 1
ATOM 646 N N . ALA A 1 87 ? -4.224 10.854 -5.333 1.00 76.94 87 ALA A N 1
ATOM 647 C CA . ALA A 1 87 ? -3.146 9.896 -5.534 1.00 76.94 87 ALA A CA 1
ATOM 648 C C . ALA A 1 87 ? -2.997 9.547 -7.019 1.00 76.94 87 ALA A C 1
ATOM 650 O O . ALA A 1 87 ? -1.885 9.590 -7.542 1.00 76.94 87 ALA A O 1
ATOM 651 N N . TRP A 1 88 ? -4.105 9.287 -7.717 1.00 79.94 88 TRP A N 1
ATOM 652 C CA . TRP A 1 88 ? -4.115 9.004 -9.149 1.00 79.94 88 TRP A CA 1
ATOM 653 C C . TRP A 1 88 ? -3.566 10.167 -9.978 1.00 79.94 88 TRP A C 1
ATOM 655 O O . TRP A 1 88 ? -2.708 9.964 -10.842 1.00 79.94 88 TRP A O 1
ATOM 665 N N . GLU A 1 89 ? -3.998 11.396 -9.695 1.00 89.75 89 GLU A N 1
ATOM 666 C CA . GLU A 1 89 ? -3.481 12.590 -10.364 1.00 89.75 89 GLU A CA 1
ATOM 667 C C . GLU A 1 89 ? -1.979 12.764 -10.131 1.00 89.75 89 GLU A C 1
ATOM 669 O O . GLU A 1 89 ? -1.223 12.986 -11.083 1.00 89.75 89 GLU A O 1
ATOM 674 N N . SER A 1 90 ? -1.525 12.586 -8.889 1.00 83.94 90 SER A N 1
ATOM 675 C CA . SER A 1 90 ? -0.105 12.653 -8.532 1.00 83.94 90 SER A CA 1
ATOM 676 C C . SER A 1 90 ? 0.710 11.582 -9.263 1.00 83.94 90 SER A C 1
ATOM 678 O O . SER A 1 90 ? 1.758 11.883 -9.842 1.00 83.94 90 SER A O 1
ATOM 680 N N . SER A 1 91 ? 0.207 10.345 -9.321 1.00 81.31 91 SER A N 1
ATOM 681 C CA . SER A 1 91 ? 0.820 9.253 -10.080 1.00 81.31 91 SER A CA 1
ATOM 682 C C . SER A 1 91 ? 0.877 9.566 -11.573 1.00 81.31 91 SER A C 1
ATOM 684 O O . SER A 1 91 ? 1.917 9.374 -12.199 1.00 81.31 91 SER A O 1
ATOM 686 N N . ARG A 1 92 ? -0.192 10.113 -12.161 1.00 90.25 92 ARG A N 1
ATOM 687 C CA . ARG A 1 92 ? -0.228 10.491 -13.582 1.00 90.25 92 ARG A CA 1
ATOM 688 C C . ARG A 1 92 ? 0.773 11.603 -13.898 1.00 90.25 92 ARG A C 1
ATOM 690 O O . ARG A 1 92 ? 1.487 11.527 -14.904 1.00 90.25 92 ARG A O 1
ATOM 697 N N . GLN A 1 93 ? 0.867 12.622 -13.048 1.00 91.44 93 GLN A N 1
ATOM 698 C CA . GLN A 1 93 ? 1.850 13.697 -13.202 1.00 91.44 93 GLN A CA 1
ATOM 699 C C . GLN A 1 93 ? 3.285 13.178 -13.083 1.00 91.44 93 GLN A C 1
ATOM 701 O O . GLN A 1 93 ? 4.149 13.557 -13.875 1.00 91.44 93 GLN A O 1
ATOM 706 N N . PHE A 1 94 ? 3.545 12.280 -12.134 1.00 90.06 94 PHE A N 1
ATOM 707 C CA . PHE A 1 94 ? 4.850 11.645 -12.003 1.00 90.06 94 PHE A CA 1
ATOM 708 C C . PHE A 1 94 ? 5.187 10.808 -13.242 1.00 90.06 94 PHE A C 1
ATOM 710 O O . PHE A 1 94 ? 6.231 11.014 -13.856 1.00 90.06 94 PHE A O 1
ATOM 717 N N . THR A 1 95 ? 4.280 9.933 -13.681 1.00 86.44 95 THR A N 1
ATOM 718 C CA . THR A 1 95 ? 4.492 9.056 -14.840 1.00 86.44 95 THR A CA 1
ATOM 719 C C . THR A 1 95 ? 4.732 9.846 -16.122 1.00 86.44 95 THR A C 1
ATOM 721 O O . THR A 1 95 ? 5.641 9.516 -16.881 1.00 86.44 95 THR A O 1
ATOM 724 N N . THR A 1 96 ? 3.985 10.927 -16.361 1.00 92.88 96 THR A N 1
ATOM 725 C CA . THR A 1 96 ? 4.190 11.784 -17.543 1.00 92.88 96 THR A CA 1
ATOM 726 C C . THR A 1 96 ? 5.541 12.502 -17.518 1.00 92.88 96 THR A C 1
ATOM 728 O O . THR A 1 96 ? 6.231 12.533 -18.543 1.00 92.88 96 THR A O 1
ATOM 731 N N . LYS A 1 97 ? 5.969 13.022 -16.359 1.00 90.38 97 LYS A N 1
ATOM 732 C CA . LYS A 1 97 ? 7.308 13.611 -16.188 1.00 90.38 97 LYS A CA 1
ATOM 733 C C . LYS A 1 97 ? 8.401 12.571 -16.417 1.00 90.38 97 LYS A C 1
ATOM 735 O O . LYS A 1 97 ? 9.324 12.817 -17.194 1.00 90.38 97 LYS A O 1
ATOM 740 N N . THR A 1 98 ? 8.261 11.398 -15.812 1.00 90.25 98 THR A N 1
ATOM 741 C CA . THR A 1 98 ? 9.226 10.304 -15.926 1.00 90.25 98 THR A CA 1
ATOM 742 C C . THR A 1 98 ? 9.336 9.808 -17.365 1.00 90.25 98 THR A C 1
ATOM 744 O O . THR A 1 98 ? 10.446 9.734 -17.878 1.00 90.25 98 THR A O 1
ATOM 747 N N . LEU A 1 99 ? 8.220 9.585 -18.071 1.00 92.62 99 LEU A N 1
ATOM 748 C CA . LEU A 1 99 ? 8.202 9.213 -19.495 1.00 92.62 99 LEU A CA 1
ATOM 749 C C . LEU A 1 99 ? 8.887 10.252 -20.383 1.00 92.62 99 LEU A C 1
ATOM 751 O O . LEU A 1 99 ? 9.627 9.893 -21.301 1.00 92.62 99 LEU A O 1
ATOM 755 N N . LYS A 1 100 ? 8.651 11.545 -20.128 1.00 92.25 100 LYS A N 1
ATOM 756 C CA . LYS A 1 100 ? 9.296 12.625 -20.882 1.00 92.25 100 LYS A CA 1
ATOM 757 C C . LYS A 1 100 ? 10.810 12.611 -20.666 1.00 92.25 100 LYS A C 1
ATOM 759 O O . LYS A 1 100 ? 11.552 12.639 -21.647 1.00 92.25 100 LYS A O 1
ATOM 764 N N . SER A 1 101 ? 11.262 12.502 -19.417 1.00 92.81 101 SER A N 1
ATOM 765 C CA . SER A 1 101 ? 12.686 12.372 -19.086 1.00 92.81 101 SER A CA 1
ATOM 766 C C . SER A 1 101 ? 13.305 11.122 -19.711 1.00 92.81 101 SER A C 1
ATOM 768 O O . SER A 1 101 ? 14.379 11.202 -20.305 1.00 92.81 101 SER A O 1
ATOM 770 N N . TRP A 1 102 ? 12.600 9.990 -19.673 1.00 90.00 102 TRP A N 1
ATOM 771 C CA . TRP A 1 102 ? 13.044 8.738 -20.284 1.00 90.00 102 TRP A CA 1
ATOM 772 C C . TRP A 1 102 ? 13.209 8.863 -21.798 1.00 90.00 102 TRP A C 1
ATOM 774 O O . TRP A 1 102 ? 14.247 8.482 -22.330 1.00 90.00 102 TRP A O 1
ATOM 784 N N . ARG A 1 103 ? 12.246 9.475 -22.502 1.00 89.56 103 ARG A N 1
ATOM 785 C CA . ARG A 1 103 ? 12.359 9.741 -23.948 1.00 89.56 103 ARG A CA 1
ATOM 786 C C . ARG A 1 103 ? 13.559 10.624 -24.287 1.00 89.56 103 ARG A C 1
ATOM 788 O O . ARG A 1 103 ? 14.222 10.385 -25.293 1.00 89.56 103 ARG A O 1
ATOM 795 N N . ILE A 1 104 ? 13.845 11.639 -23.471 1.00 90.81 104 ILE A N 1
ATOM 796 C CA . ILE A 1 104 ? 15.002 12.524 -23.677 1.00 90.81 104 ILE A CA 1
ATOM 797 C C . ILE A 1 104 ? 16.312 11.748 -23.485 1.00 90.81 104 ILE A C 1
ATOM 799 O O . ILE A 1 104 ? 17.208 11.859 -24.322 1.00 90.81 104 ILE A O 1
ATOM 803 N N . MET A 1 105 ? 16.416 10.939 -22.427 1.00 86.25 105 MET A N 1
ATOM 804 C CA . MET A 1 105 ? 17.596 10.103 -22.176 1.00 86.25 105 MET A CA 1
ATOM 805 C C . MET A 1 105 ? 17.795 9.051 -23.269 1.00 86.25 105 MET A C 1
ATOM 807 O O . MET A 1 105 ? 18.900 8.920 -23.790 1.00 86.25 105 MET A O 1
ATOM 811 N N . ALA A 1 106 ? 16.724 8.369 -23.682 1.00 85.81 106 ALA A N 1
ATOM 812 C CA . ALA A 1 106 ? 16.760 7.392 -24.764 1.00 85.81 106 ALA A CA 1
ATOM 813 C C . ALA A 1 106 ? 17.242 8.018 -26.081 1.00 85.81 106 ALA A C 1
ATOM 815 O O . ALA A 1 106 ? 18.058 7.420 -26.770 1.00 85.81 106 ALA A O 1
ATOM 816 N N . ARG A 1 107 ? 16.823 9.251 -26.410 1.00 85.62 107 ARG A N 1
ATOM 817 C CA . ARG A 1 107 ? 17.329 9.971 -27.595 1.00 85.62 107 ARG A CA 1
ATOM 818 C C . ARG A 1 107 ? 18.810 10.333 -27.497 1.00 85.62 107 ARG A C 1
ATOM 820 O O . ARG A 1 107 ? 19.510 10.250 -28.502 1.00 85.62 107 ARG A O 1
ATOM 827 N N . LYS A 1 108 ? 19.287 10.751 -26.319 1.00 87.69 108 LYS A N 1
ATOM 828 C CA . LYS A 1 108 ? 20.702 11.112 -26.117 1.00 87.69 108 LYS A CA 1
ATOM 829 C C . LYS A 1 108 ? 21.626 9.896 -26.204 1.00 87.69 108 LYS A C 1
ATOM 831 O O . LYS A 1 108 ? 22.687 10.000 -26.809 1.00 87.69 108 LYS A O 1
ATOM 836 N N . ASN A 1 109 ? 21.196 8.765 -25.648 1.00 87.06 109 ASN A N 1
ATOM 837 C CA . ASN A 1 109 ? 21.980 7.530 -25.584 1.00 87.06 109 ASN A CA 1
ATOM 838 C C . ASN A 1 109 ? 21.678 6.546 -26.726 1.00 87.06 109 ASN A C 1
ATOM 840 O O . ASN A 1 109 ? 22.232 5.450 -26.742 1.00 87.06 109 ASN A O 1
ATOM 844 N N . ALA A 1 110 ? 20.805 6.903 -27.676 1.00 81.06 110 ALA A N 1
ATOM 845 C CA . ALA A 1 110 ? 20.524 6.051 -28.824 1.00 81.06 110 ALA A CA 1
ATOM 846 C C . ALA A 1 110 ? 21.803 5.866 -29.661 1.00 81.06 110 ALA A C 1
ATOM 848 O O . ALA A 1 110 ? 22.437 6.866 -30.033 1.00 81.06 110 ALA A O 1
ATOM 849 N N . PRO A 1 111 ? 22.174 4.617 -29.999 1.00 82.56 111 PRO A N 1
ATOM 850 C CA . PRO A 1 111 ? 23.294 4.365 -30.894 1.00 82.56 111 PRO A CA 1
ATOM 851 C C . PRO A 1 111 ? 23.031 5.042 -32.244 1.00 82.56 111 PRO A C 1
ATOM 853 O O . PRO A 1 111 ? 21.881 5.198 -32.665 1.00 82.56 111 PRO A O 1
ATOM 856 N N . ALA A 1 112 ? 24.095 5.471 -32.928 1.00 76.94 112 ALA A N 1
ATOM 857 C CA . ALA A 1 112 ? 23.992 6.239 -34.172 1.00 76.94 112 ALA A CA 1
ATOM 858 C C . ALA A 1 112 ? 23.127 5.544 -35.246 1.00 76.94 112 ALA A C 1
ATOM 860 O O . ALA A 1 112 ? 22.441 6.227 -36.002 1.00 76.94 112 ALA A O 1
ATOM 861 N N . SER A 1 113 ? 23.075 4.207 -35.239 1.00 78.88 113 SER A N 1
ATOM 862 C CA . SER A 1 113 ? 22.237 3.393 -36.129 1.00 78.88 113 SER A CA 1
ATOM 863 C C . SER A 1 113 ? 20.724 3.571 -35.927 1.00 78.88 113 SER A C 1
ATOM 865 O O . SER A 1 113 ? 19.963 3.348 -36.861 1.00 78.88 113 SER A O 1
ATOM 867 N N . LEU A 1 114 ? 20.268 4.007 -34.747 1.00 67.12 114 LEU A N 1
ATOM 868 C CA . LEU A 1 114 ? 18.844 4.184 -34.418 1.00 67.12 114 LEU A CA 1
ATOM 869 C C . LEU A 1 114 ? 18.349 5.631 -34.570 1.00 67.12 114 LEU A C 1
ATOM 871 O O . LEU A 1 114 ? 17.144 5.881 -34.499 1.00 67.12 114 LEU A O 1
ATOM 875 N N . LYS A 1 115 ? 19.243 6.599 -34.812 1.00 64.69 115 LYS A N 1
ATOM 876 C CA . LYS A 1 115 ? 18.867 8.020 -34.933 1.00 64.69 115 LYS A CA 1
ATOM 877 C C . LYS A 1 115 ? 18.010 8.315 -36.172 1.00 64.69 115 LYS A C 1
ATOM 879 O O . LYS A 1 115 ? 17.178 9.215 -36.108 1.00 64.69 115 LYS A O 1
ATOM 884 N N . GLY A 1 116 ? 18.140 7.527 -37.243 1.00 62.97 116 GLY A N 1
ATOM 885 C CA . GLY A 1 116 ? 17.309 7.654 -38.450 1.00 62.97 116 GLY A CA 1
ATOM 886 C C . GLY A 1 116 ? 15.849 7.221 -38.259 1.00 62.97 116 GLY A C 1
ATOM 887 O O . GLY A 1 116 ? 14.967 7.742 -38.929 1.00 62.97 116 GLY A O 1
ATOM 888 N N . PHE A 1 117 ? 15.567 6.328 -37.304 1.00 62.59 117 PHE A N 1
ATOM 889 C CA . PHE A 1 117 ? 14.222 5.767 -37.105 1.00 62.59 117 PHE A CA 1
ATOM 890 C C . PHE A 1 117 ? 13.309 6.659 -36.243 1.00 62.59 117 PHE A C 1
ATOM 892 O O . PHE A 1 117 ? 12.090 6.623 -36.370 1.00 62.59 117 PHE A O 1
ATOM 899 N N . PHE A 1 118 ? 13.890 7.494 -35.375 1.00 60.47 118 PHE A N 1
ATOM 900 C CA . PHE A 1 118 ? 13.152 8.416 -34.494 1.00 60.47 118 PHE A CA 1
ATOM 901 C C . PHE A 1 118 ? 13.089 9.863 -35.018 1.00 60.47 118 PHE A C 1
ATOM 903 O O . PHE A 1 118 ? 12.588 10.744 -34.312 1.00 60.47 118 PHE A O 1
ATOM 910 N N . GLY A 1 119 ? 13.618 10.107 -36.222 1.00 56.00 119 GLY A N 1
ATOM 911 C CA . GLY A 1 119 ? 13.809 11.428 -36.824 1.00 56.00 119 GLY A CA 1
ATOM 912 C C . GLY A 1 119 ? 12.947 11.730 -38.052 1.00 56.00 119 GLY A C 1
ATOM 913 O O . GLY A 1 119 ? 13.284 12.660 -38.772 1.00 56.00 119 GLY A O 1
ATOM 914 N N . ALA A 1 120 ? 11.868 10.985 -38.311 1.00 48.47 120 ALA A N 1
ATOM 915 C CA . ALA A 1 120 ? 10.922 11.326 -39.374 1.00 48.47 120 ALA A CA 1
ATOM 916 C C . ALA A 1 120 ? 9.753 12.141 -38.797 1.00 48.47 120 ALA A C 1
ATOM 918 O O . ALA A 1 120 ? 8.844 11.598 -38.164 1.00 48.47 120 ALA A O 1
ATOM 919 N N . LYS A 1 121 ? 9.811 13.457 -38.990 1.00 52.06 121 LYS A N 1
ATOM 920 C CA . LYS A 1 121 ? 8.632 14.315 -39.061 1.00 52.06 121 LYS A CA 1
ATOM 921 C C . LYS A 1 121 ? 8.708 15.087 -40.364 1.00 52.06 121 LYS A C 1
ATOM 923 O O . LYS A 1 121 ? 9.832 15.539 -40.671 1.00 52.06 121 LYS A O 1
#

pLDDT: mean 77.64, std 11.67, range [48.47, 92.88]

Organism: Polarella glacialis (NCBI:txid89957)